Protein AF-A0A0S6UEK5-F1 (afdb_monomer)

Secondary structure (DSSP, 8-state):
------PPPTT--S------HHHHHHH----S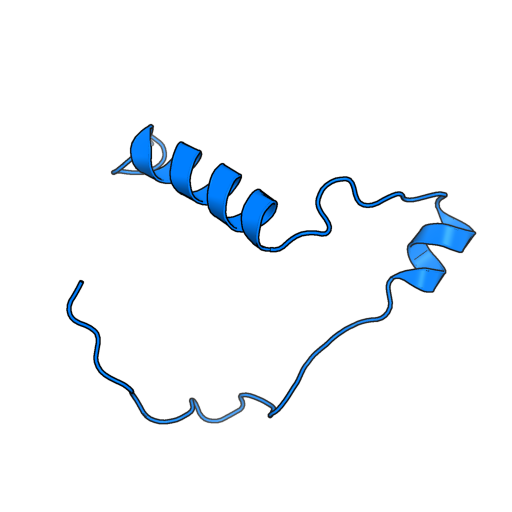--SHHHHHHHHHHHHHH-TT----

Radius of gyration: 17.06 Å; Cα contacts (8 Å, |Δi|>4): 9; chains: 1; bounding box: 32×33×41 Å

pLDDT: mean 94.18, std 6.28, range [63.88, 98.5]

Mean predicted aligned error: 4.76 Å

InterPro domains:
  IPR036291 NAD(P)-binding domain superfamily [SSF51735] (3-52)

Sequence (56 aa):
MPYRVGPRRPGDPAVLVASAEKAIEELGWRPRYTELEDIIATAWQWHRRRPRGFKG

Structure (mmCIF, N/CA/C/O backbone):
data_AF-A0A0S6UEK5-F1
#
_entry.id   AF-A0A0S6UEK5-F1
#
loop_
_atom_site.group_PDB
_atom_site.id
_atom_site.type_symbol
_atom_site.label_atom_id
_atom_site.label_alt_id
_atom_site.label_comp_id
_atom_site.label_asym_id
_atom_site.label_entity_id
_atom_site.label_seq_id
_atom_site.pdbx_PDB_ins_code
_atom_site.Cartn_x
_atom_site.Cartn_y
_atom_site.Cartn_z
_atom_site.occupancy
_atom_site.B_iso_or_equiv
_atom_site.auth_seq_id
_atom_site.auth_comp_id
_atom_site.auth_asym_id
_atom_site.auth_atom_id
_atom_site.pdbx_PDB_model_num
ATOM 1 N N . MET A 1 1 ? -0.012 -9.614 -22.834 1.00 67.12 1 MET A N 1
ATOM 2 C CA . MET A 1 1 ? 1.219 -8.811 -23.010 1.00 67.12 1 MET A CA 1
ATOM 3 C C . MET A 1 1 ? 2.420 -9.726 -22.868 1.00 67.12 1 MET A C 1
ATOM 5 O O . MET A 1 1 ? 2.377 -10.569 -21.979 1.00 67.12 1 MET A O 1
ATOM 9 N N . PRO A 1 2 ? 3.460 -9.597 -23.705 1.00 88.06 2 PRO A N 1
ATOM 10 C CA . PRO A 1 2 ? 4.697 -10.331 -23.486 1.00 88.06 2 PRO A CA 1
ATOM 11 C C . PRO A 1 2 ? 5.443 -9.733 -22.286 1.00 88.06 2 PRO A C 1
ATOM 13 O O . PRO A 1 2 ? 5.636 -8.521 -22.217 1.00 88.06 2 PRO A O 1
ATOM 16 N N . TYR A 1 3 ? 5.862 -10.580 -21.351 1.00 90.75 3 TYR A N 1
ATOM 17 C CA . TYR A 1 3 ? 6.745 -10.213 -20.243 1.00 90.75 3 TYR A CA 1
ATOM 18 C C . TYR A 1 3 ? 7.937 -11.174 -20.209 1.00 90.75 3 TYR A C 1
ATOM 20 O O . TYR A 1 3 ? 7.871 -12.277 -20.753 1.00 90.75 3 TYR A O 1
ATOM 28 N N . ARG A 1 4 ? 9.041 -10.752 -19.589 1.00 94.00 4 ARG A N 1
ATOM 29 C CA . ARG A 1 4 ? 10.189 -11.618 -19.296 1.00 94.00 4 ARG A CA 1
ATOM 30 C C . ARG A 1 4 ? 10.48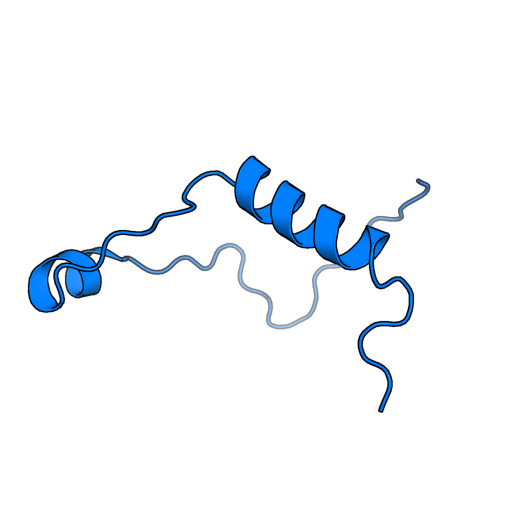9 -11.548 -17.809 1.00 94.00 4 ARG A C 1
ATOM 32 O O . ARG A 1 4 ? 10.442 -10.467 -17.227 1.00 94.00 4 ARG A O 1
ATOM 39 N N . VAL A 1 5 ? 10.797 -12.692 -17.211 1.00 94.88 5 VAL A N 1
ATOM 40 C CA . VAL A 1 5 ? 11.242 -12.762 -15.817 1.00 94.88 5 VAL A CA 1
ATOM 41 C C . VAL A 1 5 ? 12.700 -12.304 -15.747 1.00 94.88 5 VAL A C 1
ATOM 43 O O . VAL A 1 5 ? 13.532 -12.776 -16.519 1.00 94.88 5 VAL A O 1
ATOM 46 N N . GLY A 1 6 ? 12.991 -11.361 -14.852 1.00 93.94 6 GLY A N 1
ATOM 47 C CA . GLY A 1 6 ? 14.345 -10.884 -14.560 1.00 93.94 6 GLY A CA 1
ATOM 48 C C . GLY A 1 6 ? 14.873 -11.415 -13.220 1.00 93.94 6 GLY A C 1
ATOM 49 O O . GLY A 1 6 ? 14.101 -11.981 -12.442 1.00 93.94 6 GLY A O 1
ATOM 50 N N . PRO A 1 7 ? 16.174 -11.236 -12.926 1.00 94.88 7 PRO A N 1
ATOM 51 C CA . PRO A 1 7 ? 16.749 -11.590 -11.628 1.00 94.88 7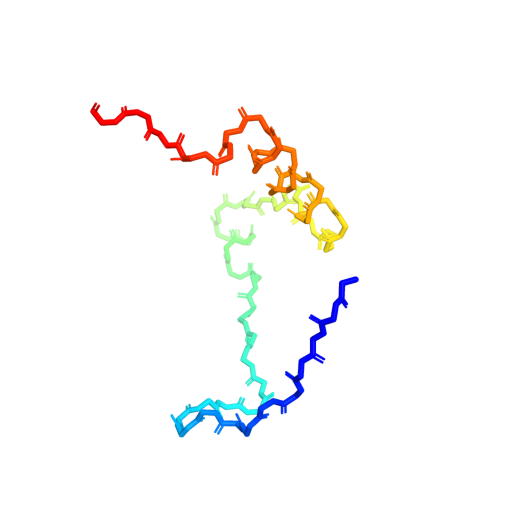 PRO A CA 1
ATOM 52 C C . PRO A 1 7 ? 16.200 -10.696 -10.501 1.00 94.88 7 PRO A C 1
ATOM 54 O O . PRO A 1 7 ? 15.736 -9.581 -10.748 1.00 94.88 7 PRO A O 1
ATOM 57 N N . ARG A 1 8 ? 16.292 -11.163 -9.246 1.00 93.94 8 ARG A N 1
ATOM 58 C CA . ARG A 1 8 ? 16.002 -10.328 -8.065 1.00 93.94 8 ARG A CA 1
ATOM 59 C C . ARG A 1 8 ? 16.956 -9.136 -8.011 1.00 93.94 8 ARG A C 1
ATOM 61 O O . ARG A 1 8 ? 18.141 -9.284 -8.311 1.00 93.94 8 ARG A O 1
ATOM 68 N N . ARG A 1 9 ? 16.460 -7.968 -7.594 1.00 95.50 9 ARG A N 1
ATOM 69 C CA . ARG A 1 9 ? 17.325 -6.804 -7.380 1.00 95.50 9 ARG A CA 1
ATOM 70 C C . ARG A 1 9 ? 18.108 -6.986 -6.075 1.00 95.50 9 ARG A C 1
ATOM 72 O O . ARG A 1 9 ? 17.511 -7.395 -5.077 1.00 95.50 9 ARG A O 1
ATOM 79 N N . PRO A 1 10 ? 19.422 -6.698 -6.054 1.00 94.50 10 PRO A N 1
ATOM 80 C CA . PRO A 1 10 ? 20.188 -6.689 -4.813 1.00 94.50 10 PRO A CA 1
ATOM 81 C C . PRO A 1 10 ? 19.537 -5.758 -3.784 1.00 94.50 10 PRO A C 1
ATOM 83 O O . PRO A 1 10 ? 19.213 -4.618 -4.106 1.00 94.50 10 PRO A O 1
ATOM 86 N N . GLY A 1 11 ? 19.340 -6.254 -2.563 1.00 94.06 11 GLY A N 1
ATOM 87 C CA . GLY A 1 11 ? 18.696 -5.510 -1.476 1.00 94.06 11 GLY A CA 1
ATOM 88 C C . GLY A 1 11 ? 17.192 -5.754 -1.305 1.00 94.06 11 GLY A C 1
ATOM 89 O O . GLY A 1 11 ? 16.667 -5.392 -0.256 1.00 94.06 11 GLY A O 1
ATOM 90 N N . ASP A 1 12 ? 16.505 -6.408 -2.253 1.00 94.44 12 ASP A N 1
ATOM 91 C CA . ASP A 1 12 ? 15.085 -6.753 -2.083 1.00 94.44 12 ASP A CA 1
ATOM 92 C C . ASP A 1 12 ? 14.931 -7.907 -1.057 1.00 94.44 12 ASP A C 1
ATOM 94 O O . ASP A 1 12 ? 15.476 -8.999 -1.277 1.00 94.44 12 ASP A O 1
ATOM 98 N N . PRO A 1 13 ? 14.188 -7.721 0.057 1.00 9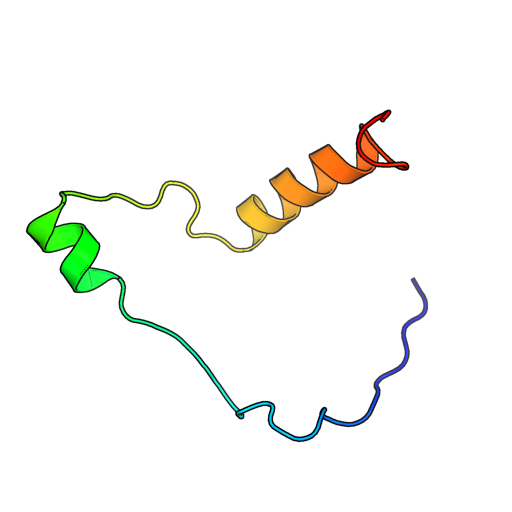2.75 13 PRO A N 1
ATOM 99 C CA . PRO A 1 13 ? 13.883 -8.805 0.987 1.00 92.75 13 PRO A CA 1
ATOM 100 C C . PRO A 1 13 ? 12.895 -9.801 0.364 1.00 92.75 13 PRO A C 1
ATOM 102 O O . PRO A 1 13 ? 12.194 -9.500 -0.601 1.00 92.75 13 PRO A O 1
ATOM 105 N N . ALA A 1 14 ? 12.799 -11.006 0.936 1.00 93.38 14 ALA A N 1
ATOM 106 C CA . ALA A 1 14 ? 11.861 -12.018 0.445 1.00 93.38 14 ALA A CA 1
ATOM 107 C C . ALA A 1 14 ? 10.387 -11.608 0.630 1.00 93.38 14 ALA A C 1
ATOM 109 O O . ALA A 1 14 ? 9.571 -11.893 -0.244 1.00 93.38 14 ALA A O 1
ATOM 110 N N . VAL A 1 15 ? 10.064 -10.955 1.753 1.00 95.62 15 VAL A N 1
ATOM 111 C CA . VAL A 1 15 ? 8.729 -10.453 2.115 1.00 95.62 15 VAL A CA 1
ATOM 112 C C . VAL A 1 15 ? 8.898 -9.190 2.964 1.00 95.62 15 VAL A C 1
ATOM 114 O O . VAL A 1 15 ? 9.810 -9.123 3.787 1.00 95.62 15 VAL A O 1
ATOM 117 N N . LEU A 1 16 ? 8.018 -8.203 2.777 1.00 94.19 16 LEU A N 1
ATOM 118 C CA . LEU A 1 16 ? 7.975 -6.978 3.575 1.00 94.19 16 LEU A CA 1
ATOM 119 C C . LEU A 1 16 ? 6.520 -6.517 3.739 1.00 94.19 16 LEU A C 1
ATOM 121 O O . LEU A 1 16 ? 5.910 -6.050 2.781 1.00 94.19 16 LEU A O 1
ATOM 125 N N . VAL A 1 17 ? 5.964 -6.671 4.943 1.00 95.88 17 VAL A N 1
ATOM 126 C CA . VAL A 1 17 ? 4.578 -6.301 5.279 1.00 95.88 17 VAL A CA 1
ATOM 127 C C . VAL A 1 17 ? 4.562 -5.644 6.660 1.00 95.88 17 VAL A C 1
ATOM 129 O O . VAL A 1 17 ? 5.254 -6.107 7.564 1.00 95.88 17 VAL A O 1
ATOM 132 N N . ALA A 1 18 ? 3.787 -4.570 6.821 1.00 95.75 18 ALA A N 1
ATOM 133 C CA . ALA A 1 18 ? 3.605 -3.869 8.093 1.00 95.75 18 ALA A CA 1
ATOM 134 C C . ALA A 1 18 ? 2.212 -4.144 8.682 1.00 95.75 18 ALA A C 1
ATOM 136 O O . ALA A 1 18 ? 1.237 -4.228 7.934 1.00 95.75 18 ALA A O 1
ATOM 137 N N . SER A 1 19 ? 2.112 -4.242 10.013 1.00 96.62 19 SER A N 1
ATOM 138 C CA . SER A 1 19 ? 0.815 -4.286 10.705 1.00 96.62 19 SER A CA 1
ATOM 139 C C . SER A 1 19 ? 0.135 -2.913 10.661 1.00 96.62 19 SER A C 1
ATOM 141 O O . SER A 1 19 ? 0.781 -1.880 10.848 1.00 96.62 19 SER A O 1
ATOM 143 N N . ALA A 1 20 ? -1.178 -2.915 10.432 1.00 96.19 20 ALA A N 1
ATOM 144 C CA . ALA A 1 20 ? -2.033 -1.730 10.461 1.00 96.19 20 ALA A CA 1
ATOM 145 C C . ALA A 1 20 ? -2.713 -1.503 11.825 1.00 96.19 20 ALA A C 1
ATOM 147 O O . ALA A 1 20 ? -3.358 -0.471 12.008 1.00 96.19 20 ALA A O 1
ATOM 148 N N . GLU A 1 21 ? -2.578 -2.441 12.770 1.00 97.75 21 GLU A N 1
ATOM 149 C CA . GLU A 1 21 ? -3.350 -2.487 14.024 1.00 97.75 21 GLU A CA 1
ATOM 150 C C . GLU A 1 21 ? -3.265 -1.178 14.809 1.00 97.75 21 GLU A C 1
ATOM 152 O O . GLU A 1 21 ? -4.290 -0.568 15.100 1.00 97.75 21 GLU A O 1
ATOM 157 N N . LYS A 1 22 ? -2.050 -0.668 15.034 1.00 98.06 22 LYS A N 1
ATOM 158 C CA . LYS A 1 22 ? -1.836 0.572 15.791 1.00 98.06 22 LYS A CA 1
ATOM 159 C C . LYS A 1 22 ? -2.585 1.773 15.200 1.00 98.06 22 LYS A C 1
ATOM 161 O O . LYS A 1 22 ? -3.146 2.580 15.933 1.00 98.06 22 LYS A O 1
ATOM 166 N N . ALA A 1 23 ? -2.617 1.898 13.871 1.00 98.06 23 ALA A N 1
ATOM 167 C CA . ALA A 1 23 ? -3.326 2.994 13.210 1.00 98.06 23 ALA A CA 1
ATOM 168 C C . ALA A 1 23 ? -4.852 2.849 13.339 1.00 98.06 23 ALA A C 1
ATOM 170 O O . ALA A 1 23 ? -5.561 3.849 13.453 1.00 98.06 23 ALA A O 1
ATOM 171 N N . ILE A 1 24 ? -5.362 1.616 13.336 1.00 98.12 24 ILE A N 1
ATOM 172 C CA . ILE A 1 24 ? -6.787 1.335 13.542 1.00 98.12 24 ILE A CA 1
ATOM 173 C C . ILE A 1 24 ? -7.184 1.675 14.984 1.00 98.12 24 ILE A C 1
ATOM 175 O O . ILE A 1 24 ? -8.195 2.343 15.191 1.00 98.12 24 ILE A O 1
ATOM 179 N N . GLU A 1 25 ? -6.381 1.257 15.963 1.00 98.44 25 GLU A N 1
ATOM 180 C CA . GLU A 1 25 ? -6.651 1.453 17.391 1.00 98.44 25 GLU A CA 1
ATOM 181 C C . GLU A 1 25 ? -6.546 2.921 17.817 1.00 98.44 25 GLU A C 1
ATOM 183 O O . GLU A 1 25 ? -7.461 3.444 18.450 1.00 98.44 25 GLU A O 1
ATOM 188 N N . GLU A 1 26 ? -5.458 3.606 17.457 1.00 98.50 26 GLU A N 1
ATOM 189 C CA . GLU A 1 26 ? -5.187 4.961 17.956 1.00 98.50 26 GLU A CA 1
ATOM 190 C C . GLU A 1 26 ? -5.909 6.049 17.157 1.00 98.50 26 GLU A C 1
ATOM 192 O O . GLU A 1 26 ? -6.311 7.069 17.715 1.00 98.50 26 GLU A O 1
ATOM 197 N N . LEU A 1 27 ? -6.070 5.853 15.845 1.00 98.12 27 LEU A N 1
ATOM 198 C CA . LEU A 1 27 ? -6.617 6.880 14.950 1.00 98.12 27 LEU A CA 1
ATOM 199 C C . LEU A 1 27 ? -8.046 6.569 14.498 1.00 98.12 27 LEU A C 1
ATOM 201 O O . LEU A 1 27 ? -8.645 7.364 13.773 1.00 98.12 27 LEU A O 1
ATOM 205 N N . GLY A 1 28 ? -8.583 5.397 14.856 1.00 97.38 28 GLY A N 1
ATOM 206 C CA . GLY A 1 28 ? -9.843 4.908 14.301 1.00 97.38 28 GLY A CA 1
ATOM 207 C C . GLY A 1 28 ? -9.783 4.724 12.783 1.00 97.38 28 GLY A C 1
ATOM 208 O O . GLY A 1 28 ? -10.824 4.759 12.119 1.00 97.38 28 GLY A O 1
ATOM 209 N N . TRP A 1 29 ? -8.579 4.590 12.211 1.00 98.00 29 TRP A N 1
ATOM 210 C CA . TRP A 1 29 ? -8.398 4.500 10.768 1.00 98.00 29 TRP A CA 1
ATOM 211 C C . TRP A 1 29 ? -9.051 3.227 10.231 1.00 98.00 29 TRP A C 1
ATOM 213 O O . TRP A 1 29 ? -8.911 2.148 10.801 1.00 98.00 29 TRP A O 1
ATOM 223 N N . ARG A 1 30 ? -9.777 3.348 9.116 1.00 96.75 30 ARG A N 1
ATOM 224 C CA . ARG A 1 30 ? -10.447 2.223 8.456 1.00 96.75 30 ARG A CA 1
ATOM 225 C C . ARG A 1 30 ? -10.056 2.200 6.980 1.00 96.75 30 ARG A C 1
ATOM 227 O O . ARG A 1 30 ? -10.501 3.083 6.238 1.00 96.75 30 ARG A O 1
ATOM 234 N N . PRO A 1 31 ? -9.219 1.246 6.535 1.00 94.56 31 PRO A N 1
ATOM 235 C CA . PRO A 1 31 ? -8.850 1.146 5.131 1.00 94.56 31 PRO A CA 1
ATOM 236 C C . PRO A 1 31 ? -10.097 0.866 4.288 1.00 94.56 31 PRO A C 1
ATOM 238 O O . PRO A 1 31 ? -10.868 -0.044 4.575 1.00 94.56 31 PRO A O 1
ATOM 241 N N . ARG A 1 32 ? -10.305 1.677 3.247 1.00 95.94 32 ARG A N 1
ATOM 242 C CA . ARG A 1 32 ? -11.458 1.544 2.343 1.00 95.94 32 ARG A CA 1
ATOM 243 C C . ARG A 1 32 ? -11.229 0.526 1.224 1.00 95.94 32 ARG A C 1
ATOM 245 O O . ARG A 1 32 ? -12.193 -0.043 0.732 1.00 95.94 32 ARG A O 1
ATOM 252 N N . TYR A 1 33 ? -9.977 0.346 0.811 1.00 95.62 33 TYR A N 1
ATOM 253 C CA . TYR A 1 33 ? -9.580 -0.560 -0.265 1.00 95.62 33 TYR A CA 1
ATOM 254 C C . TYR A 1 33 ? -8.608 -1.588 0.310 1.00 95.62 33 TYR A C 1
ATOM 256 O O . TYR A 1 33 ? -7.432 -1.281 0.500 1.00 95.62 33 TYR A O 1
ATOM 264 N N . THR A 1 34 ? -9.122 -2.765 0.656 1.00 95.12 34 THR A N 1
ATOM 265 C CA . THR A 1 34 ? -8.335 -3.886 1.197 1.00 95.12 34 THR A CA 1
ATOM 266 C C . THR A 1 34 ? -8.016 -4.928 0.133 1.00 95.12 34 THR A C 1
ATOM 268 O O . THR A 1 34 ? -6.996 -5.604 0.236 1.00 95.12 34 THR A O 1
ATOM 271 N N . GLU A 1 35 ? -8.844 -5.006 -0.910 1.00 97.38 35 GLU A N 1
ATOM 272 C CA . GLU A 1 35 ? -8.709 -5.987 -1.981 1.00 97.38 35 GLU A CA 1
ATOM 273 C C . GLU A 1 35 ? -7.757 -5.495 -3.071 1.00 97.38 35 GLU A C 1
ATOM 275 O O . GLU A 1 35 ? -7.792 -4.335 -3.504 1.00 97.38 35 GLU A O 1
ATOM 280 N N . LEU A 1 36 ? -6.907 -6.403 -3.547 1.00 96.38 36 LEU A N 1
ATOM 281 C CA . LEU A 1 36 ? -5.922 -6.095 -4.579 1.00 96.38 36 LEU A CA 1
ATOM 282 C C . LEU A 1 36 ? -6.606 -5.695 -5.895 1.00 96.38 36 LEU A C 1
ATOM 284 O O . LEU A 1 36 ? -6.126 -4.813 -6.609 1.00 96.38 36 LEU A O 1
ATOM 288 N N . GLU A 1 37 ? -7.749 -6.303 -6.190 1.00 97.69 37 GLU A N 1
ATOM 289 C CA . GLU A 1 37 ? -8.572 -6.050 -7.365 1.00 97.69 37 GLU A CA 1
ATOM 290 C C . GLU A 1 37 ? -9.033 -4.592 -7.423 1.00 97.69 37 GLU A C 1
ATOM 292 O O . GLU A 1 37 ? -8.925 -3.962 -8.477 1.00 97.69 37 GLU A O 1
ATOM 297 N N . ASP A 1 38 ? -9.471 -4.023 -6.298 1.00 97.62 38 ASP A N 1
ATOM 298 C CA . ASP A 1 38 ? -9.924 -2.630 -6.222 1.00 97.62 38 ASP A CA 1
ATOM 299 C C . ASP A 1 38 ? -8.763 -1.649 -6.424 1.00 97.62 38 ASP A C 1
ATOM 301 O O . ASP A 1 38 ? -8.877 -0.647 -7.146 1.00 97.62 38 ASP A O 1
ATOM 305 N N . ILE A 1 39 ? -7.609 -1.959 -5.829 1.00 97.81 39 ILE A N 1
ATOM 306 C CA . ILE A 1 39 ? -6.383 -1.166 -5.976 1.00 97.81 39 ILE A CA 1
ATOM 307 C C . ILE A 1 39 ? -5.937 -1.165 -7.446 1.00 97.81 39 ILE A C 1
ATOM 309 O O . ILE A 1 39 ? -5.669 -0.106 -8.022 1.00 97.81 39 ILE A O 1
ATOM 313 N N . ILE A 1 40 ? -5.921 -2.333 -8.097 1.00 97.56 40 ILE A N 1
ATOM 314 C CA . ILE A 1 40 ? -5.571 -2.456 -9.518 1.00 97.56 40 ILE A CA 1
ATOM 315 C C . ILE A 1 40 ? -6.611 -1.752 -10.395 1.00 97.56 40 ILE A C 1
ATOM 317 O O . ILE A 1 40 ? -6.242 -1.036 -11.329 1.00 97.56 40 ILE A O 1
ATOM 321 N N . ALA A 1 41 ? -7.905 -1.917 -10.111 1.00 97.56 41 ALA A N 1
ATOM 322 C CA . ALA A 1 41 ? -8.981 -1.332 -10.901 1.00 97.56 41 ALA A CA 1
ATOM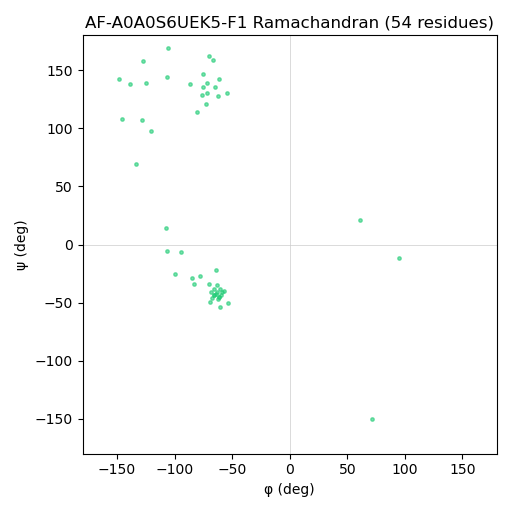 323 C C . ALA A 1 41 ? -8.912 0.200 -10.906 1.00 97.56 41 ALA A C 1
ATOM 325 O O . ALA A 1 41 ? -9.010 0.820 -11.970 1.00 97.56 41 ALA A O 1
ATOM 326 N N . THR A 1 42 ? -8.699 0.819 -9.743 1.00 96.75 42 THR A N 1
ATOM 327 C C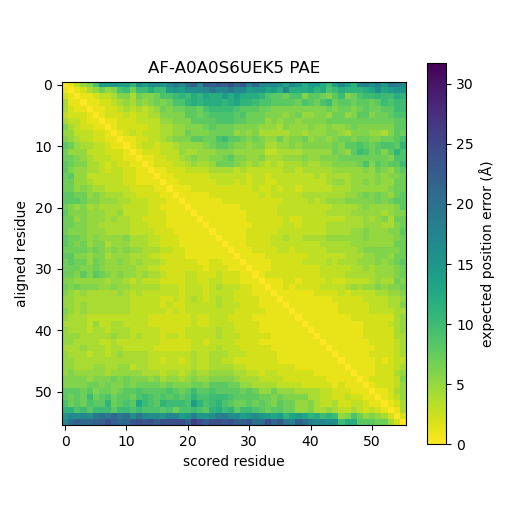A . THR A 1 42 ? -8.584 2.281 -9.627 1.00 96.75 42 THR A CA 1
ATOM 328 C C . THR A 1 42 ? -7.340 2.812 -10.347 1.00 96.75 42 THR A C 1
ATOM 330 O O . THR A 1 42 ? -7.445 3.766 -11.128 1.00 96.75 42 THR A O 1
ATOM 333 N N . ALA A 1 43 ? -6.187 2.150 -10.194 1.00 96.94 43 ALA A N 1
ATOM 334 C CA . ALA A 1 43 ? -4.963 2.488 -10.922 1.00 96.94 43 ALA A CA 1
ATOM 335 C C . ALA A 1 43 ? -5.138 2.350 -12.446 1.00 96.94 43 ALA A C 1
ATOM 337 O O . ALA A 1 43 ? -4.771 3.243 -13.217 1.00 96.94 43 ALA A O 1
ATOM 338 N N . TRP A 1 44 ? -5.758 1.263 -12.906 1.00 96.50 44 TRP A N 1
ATOM 339 C CA . TRP A 1 44 ? -5.995 1.023 -14.327 1.00 96.50 44 TRP A CA 1
ATOM 340 C C . TRP A 1 44 ? -6.927 2.067 -14.946 1.00 96.50 44 TRP A C 1
ATOM 342 O O . TRP A 1 44 ? -6.657 2.580 -16.035 1.00 96.50 44 TRP A O 1
ATOM 352 N N . GLN A 1 45 ? -8.002 2.436 -14.245 1.00 97.38 45 GLN A N 1
ATOM 353 C CA . GLN A 1 45 ? -8.907 3.494 -14.694 1.00 97.38 45 GLN A CA 1
ATOM 354 C C . GLN A 1 45 ? -8.179 4.830 -14.868 1.00 97.38 45 GLN A C 1
ATOM 356 O O . GLN A 1 45 ? -8.420 5.529 -15.857 1.00 97.38 45 GLN A O 1
ATOM 361 N N . TRP A 1 46 ? -7.269 5.172 -13.953 1.00 96.88 46 TRP A N 1
ATOM 362 C CA . TRP A 1 46 ? -6.429 6.359 -14.081 1.00 96.88 46 TRP A CA 1
ATOM 363 C C . TRP A 1 46 ? -5.554 6.308 -15.335 1.00 96.88 46 TRP A C 1
ATOM 365 O O . TRP A 1 46 ?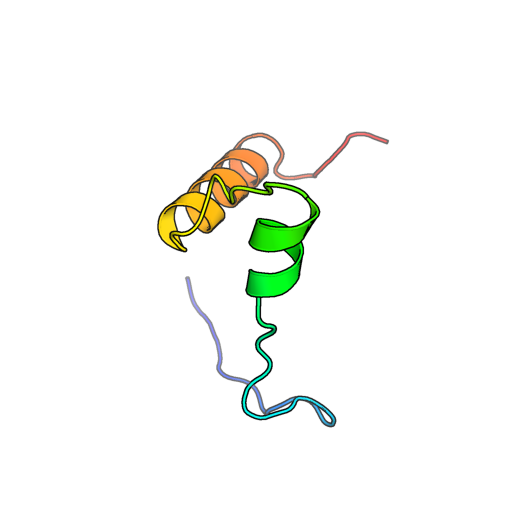 -5.629 7.214 -16.169 1.00 96.88 46 TRP A O 1
ATOM 375 N N . HIS A 1 47 ? -4.783 5.231 -15.510 1.00 95.88 47 HIS A N 1
ATOM 376 C CA . HIS A 1 47 ? -3.880 5.076 -16.653 1.00 95.88 47 HIS A CA 1
ATOM 377 C C . HIS A 1 47 ? -4.618 5.101 -17.994 1.00 95.88 47 HIS A C 1
ATOM 379 O O . HIS A 1 47 ? -4.151 5.735 -18.940 1.00 95.88 47 HIS A O 1
ATOM 385 N N . ARG A 1 48 ? -5.809 4.494 -18.071 1.00 96.12 48 ARG A N 1
ATOM 386 C CA . ARG A 1 48 ? -6.660 4.552 -19.270 1.00 96.12 48 ARG A CA 1
ATOM 387 C C . ARG A 1 48 ? -7.120 5.966 -19.605 1.00 96.12 48 ARG A C 1
ATOM 389 O O . ARG A 1 48 ? -7.170 6.324 -20.777 1.00 96.12 48 ARG A O 1
ATOM 396 N N . ARG A 1 49 ? -7.485 6.761 -18.595 1.00 95.44 49 ARG A N 1
ATOM 397 C CA . ARG A 1 49 ? -7.958 8.143 -18.787 1.00 95.44 49 ARG A CA 1
ATOM 398 C C . ARG A 1 49 ? -6.809 9.119 -19.041 1.00 95.44 49 ARG A C 1
ATOM 400 O O . ARG A 1 49 ? -7.023 10.152 -19.669 1.00 95.44 49 ARG A O 1
ATOM 407 N N . ARG A 1 50 ? -5.605 8.819 -18.544 1.00 94.00 50 ARG A N 1
ATOM 408 C CA . ARG A 1 50 ? -4.424 9.694 -18.603 1.00 94.00 50 ARG A CA 1
ATOM 409 C C . ARG A 1 50 ? -3.180 8.923 -19.053 1.00 94.00 50 ARG A C 1
ATOM 411 O O . ARG A 1 50 ? -2.238 8.763 -18.278 1.00 94.00 50 ARG A O 1
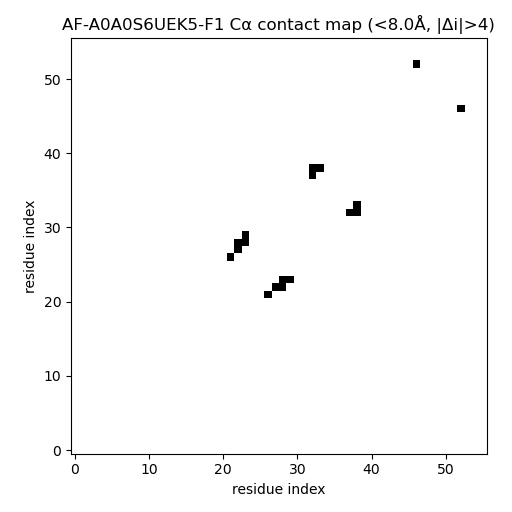ATOM 418 N N . PRO A 1 51 ? -3.126 8.493 -20.324 1.00 90.88 51 PRO A N 1
ATOM 419 C CA . PRO A 1 51 ? -2.030 7.663 -20.825 1.00 90.88 51 PRO A CA 1
ATOM 420 C C . PRO A 1 51 ? -0.664 8.365 -20.812 1.00 90.88 51 PRO A C 1
ATOM 422 O O . PRO A 1 51 ? 0.361 7.695 -20.806 1.00 90.88 51 PRO A O 1
ATOM 425 N N . ARG A 1 52 ? -0.633 9.706 -20.792 1.00 92.94 52 ARG A N 1
ATOM 426 C CA . ARG A 1 52 ? 0.599 10.514 -20.689 1.00 92.94 52 ARG A CA 1
ATOM 427 C C . ARG A 1 52 ? 0.774 11.181 -19.317 1.00 92.94 52 ARG A C 1
ATOM 429 O O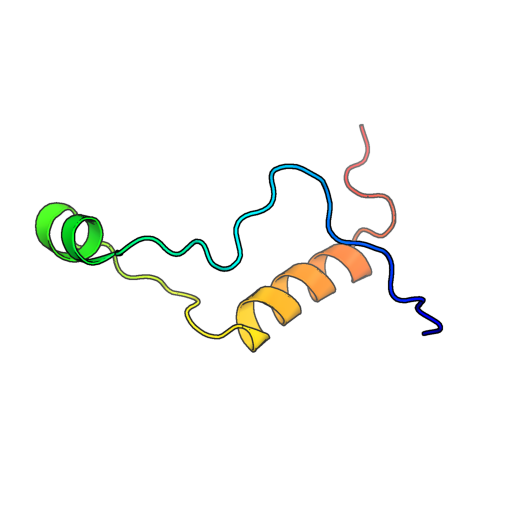 . ARG A 1 52 ? 1.584 12.087 -19.185 1.00 92.94 52 ARG A O 1
ATOM 436 N N . GLY A 1 53 ? 0.004 10.762 -18.309 1.00 90.00 53 GLY A N 1
ATOM 437 C CA . GLY A 1 53 ? 0.023 11.376 -16.982 1.00 90.00 53 GLY A CA 1
ATOM 438 C C . GLY A 1 53 ? -0.621 12.766 -16.949 1.00 90.00 53 GLY A C 1
ATOM 439 O O . GLY A 1 53 ? -1.578 13.044 -17.676 1.00 90.00 53 GLY A O 1
ATOM 440 N N . PHE A 1 54 ? -0.137 13.624 -16.052 1.00 90.19 54 PHE A N 1
ATOM 441 C CA . PHE A 1 54 ? -0.573 15.018 -15.963 1.00 90.19 54 PHE A CA 1
ATOM 442 C C . PHE A 1 54 ? 0.038 15.850 -17.099 1.00 90.19 54 PHE A C 1
ATOM 444 O O . PHE A 1 54 ? 1.161 15.593 -17.524 1.00 90.19 54 PHE A O 1
ATOM 451 N N . LYS A 1 55 ? -0.696 16.860 -17.581 1.00 81.19 55 LYS A N 1
ATOM 452 C CA . LYS A 1 55 ? -0.115 17.909 -18.426 1.00 81.19 55 LYS A CA 1
ATOM 453 C C . LYS A 1 55 ? 0.577 18.901 -17.491 1.00 81.19 55 LYS A C 1
ATOM 455 O O . LYS A 1 55 ? -0.107 19.473 -16.645 1.00 81.19 55 LYS A O 1
ATOM 460 N N . GLY A 1 56 ? 1.902 18.982 -17.588 1.00 63.88 56 GLY A N 1
ATOM 461 C CA . GLY A 1 56 ? 2.698 20.043 -16.967 1.00 63.88 56 GLY A CA 1
ATOM 462 C C . GLY A 1 56 ? 2.578 21.354 -17.724 1.00 63.88 56 GLY A C 1
ATOM 463 O O . GLY A 1 56 ? 2.078 21.319 -18.874 1.00 63.88 56 GLY A O 1
#

Foldseek 3Di:
DDDDDDDDDPPDDPDDDDDCVVCCVPVVDDDPDPDPVVVVVVVVVQCVVCVPHDDD

Organism: NCBI:txid1325331

Solvent-accessible surface area (backbone atoms only — not comparable to full-atom values): 4000 Å² total; per-residue (Å²): 132,94,82,78,91,74,80,84,61,91,87,68,70,96,74,88,88,80,87,62,60,68,50,32,71,77,68,66,52,73,84,88,73,83,50,67,66,57,56,50,49,56,52,48,54,48,45,72,76,32,80,80,58,76,87,126